Protein AF-A0A3R7D7W7-F1 (afdb_monomer_lite)

InterPro domains:
  IPR008011 Complex 1 LYR protein domain [PF05347] (2-60)
  IPR045295 SDHAF1, LYR domain [cd20268] (2-61)

Foldseek 3Di:
DLLVVLLVLQQVLQVVLVVVVDPCSNVVSVVVSVVCVVPPDPPPVVVVVVVSVVSVVLSVVSVVDSPDGDDDPDPPPPD

Sequence (79 aa):
MQVLGLYKKCLVAAKEKEKNGATDNIEFVRQKFREDAASVGRMDFQKIEYLLRKGERQVKQYRQVKSATFATPRRASLT

Structure (mmCIF, N/CA/C/O backbone):
data_AF-A0A3R7D7W7-F1
#
_entry.id   AF-A0A3R7D7W7-F1
#
loop_
_atom_site.group_PDB
_atom_site.id
_atom_site.type_symbol
_atom_site.label_atom_id
_atom_site.label_alt_id
_atom_site.label_comp_id
_atom_site.label_asym_id
_atom_site.label_entity_id
_atom_site.label_seq_id
_atom_site.pdbx_PDB_ins_code
_atom_site.Cartn_x
_atom_site.Cartn_y
_atom_site.Cartn_z
_atom_site.occupancy
_atom_site.B_iso_or_equiv
_atom_site.auth_seq_id
_atom_site.auth_comp_id
_atom_site.auth_asym_id
_atom_site.auth_atom_id
_atom_site.pdbx_PDB_model_num
ATOM 1 N N . MET A 1 1 ? 13.926 4.994 -0.286 1.00 68.19 1 MET A N 1
ATOM 2 C CA . MET A 1 1 ? 13.195 3.782 -0.733 1.00 68.19 1 MET A CA 1
ATOM 3 C C . MET A 1 1 ? 11.679 4.035 -0.773 1.00 68.19 1 MET A C 1
ATOM 5 O O . MET A 1 1 ? 10.992 3.748 0.200 1.00 68.19 1 MET A O 1
ATOM 9 N N . GLN A 1 2 ? 11.148 4.597 -1.871 1.00 93.19 2 GLN A N 1
ATOM 10 C CA . GLN A 1 2 ? 9.737 5.033 -1.998 1.00 93.19 2 GLN A CA 1
ATOM 11 C C . GLN A 1 2 ? 8.712 3.903 -1.787 1.00 93.19 2 GLN A C 1
ATOM 13 O O . GLN A 1 2 ? 7.728 4.100 -1.078 1.00 93.19 2 GLN A O 1
ATOM 18 N N . VAL A 1 3 ? 8.978 2.707 -2.326 1.00 95.88 3 VAL A N 1
ATOM 19 C CA . VAL A 1 3 ? 8.106 1.524 -2.180 1.00 95.88 3 VAL A CA 1
ATOM 20 C C . VAL A 1 3 ? 7.933 1.128 -0.712 1.00 95.88 3 VAL A C 1
ATOM 22 O O . VAL A 1 3 ? 6.809 0.948 -0.253 1.00 95.88 3 VAL A O 1
ATOM 25 N N . LEU A 1 4 ? 9.028 1.070 0.056 1.00 96.38 4 LEU A N 1
ATOM 26 C CA . LEU A 1 4 ? 8.976 0.768 1.492 1.00 96.38 4 LEU A CA 1
ATOM 27 C C . LEU A 1 4 ? 8.248 1.862 2.285 1.00 96.38 4 LEU A C 1
ATOM 29 O O . LEU A 1 4 ? 7.535 1.567 3.243 1.00 96.38 4 LEU A O 1
ATOM 33 N N . GLY A 1 5 ? 8.399 3.122 1.867 1.00 97.75 5 GLY A N 1
ATOM 34 C CA . GLY A 1 5 ? 7.654 4.243 2.438 1.00 97.75 5 GLY A CA 1
ATOM 35 C C . GLY A 1 5 ? 6.144 4.072 2.265 1.00 97.75 5 GLY A C 1
ATOM 36 O O . GLY A 1 5 ? 5.399 4.177 3.240 1.00 97.75 5 GLY A O 1
ATOM 37 N N . LEU A 1 6 ? 5.697 3.746 1.050 1.00 97.25 6 LEU A N 1
ATOM 38 C CA . LEU A 1 6 ? 4.289 3.475 0.767 1.00 97.25 6 LEU A CA 1
ATOM 39 C C . LEU A 1 6 ? 3.785 2.236 1.521 1.00 97.25 6 LEU A C 1
ATOM 41 O O . LEU A 1 6 ? 2.725 2.293 2.140 1.00 97.25 6 LEU A O 1
ATOM 45 N N . TYR A 1 7 ? 4.563 1.152 1.549 1.00 97.50 7 TYR A N 1
ATOM 46 C CA . TYR A 1 7 ? 4.228 -0.060 2.298 1.00 97.50 7 TYR A CA 1
ATOM 47 C C . TYR A 1 7 ? 3.955 0.238 3.778 1.00 97.50 7 TYR A C 1
ATOM 49 O O . TYR A 1 7 ? 2.907 -0.132 4.312 1.00 97.50 7 TYR A O 1
ATOM 57 N N . LYS A 1 8 ? 4.844 0.999 4.432 1.00 97.50 8 LYS A N 1
ATOM 58 C CA . LYS A 1 8 ? 4.660 1.419 5.827 1.00 97.50 8 LYS A CA 1
ATOM 59 C C . LYS A 1 8 ? 3.388 2.252 6.010 1.00 97.50 8 LYS A C 1
ATOM 61 O O . LYS A 1 8 ? 2.657 2.026 6.971 1.00 97.50 8 LYS A O 1
ATOM 66 N N . LYS A 1 9 ? 3.095 3.191 5.099 1.00 96.31 9 LYS A N 1
ATOM 67 C CA . LYS A 1 9 ? 1.860 3.997 5.151 1.00 96.31 9 LYS A CA 1
ATOM 68 C C . LYS A 1 9 ? 0.605 3.124 5.065 1.00 96.31 9 LYS A C 1
ATOM 70 O O . LYS A 1 9 ? -0.315 3.331 5.855 1.00 96.31 9 LYS A O 1
ATOM 75 N N . CYS A 1 10 ? 0.585 2.148 4.155 1.00 95.88 10 CYS A N 1
ATOM 76 C CA . CYS A 1 10 ? -0.521 1.201 4.014 1.00 95.88 10 CYS A CA 1
ATOM 77 C C . CYS A 1 10 ? -0.717 0.368 5.287 1.00 95.88 10 CYS A C 1
ATOM 79 O O . CYS A 1 10 ? -1.842 0.261 5.765 1.00 95.88 10 CYS A O 1
ATOM 81 N N . LEU A 1 11 ? 0.363 -0.158 5.879 1.00 95.88 11 LEU A N 1
ATOM 82 C CA . LEU A 1 11 ? 0.294 -0.935 7.122 1.00 95.88 11 LEU A CA 1
ATOM 83 C C . LEU A 1 11 ? -0.234 -0.121 8.307 1.00 95.88 11 LEU A C 1
ATOM 85 O O . LEU A 1 11 ? -1.035 -0.625 9.090 1.00 95.88 11 LEU A O 1
ATOM 89 N N . VAL A 1 12 ? 0.197 1.136 8.446 1.00 95.50 12 VAL A N 1
ATOM 90 C CA . VAL A 1 12 ? -0.313 2.028 9.499 1.00 95.50 12 VAL A CA 1
ATOM 91 C C . VAL A 1 12 ? -1.814 2.239 9.331 1.00 95.50 12 VAL A C 1
ATOM 93 O O . VAL A 1 12 ? -2.562 2.062 10.288 1.00 95.50 12 VAL A O 1
ATOM 96 N N . ALA A 1 13 ? -2.258 2.548 8.112 1.00 93.31 13 ALA A N 1
ATOM 97 C CA . ALA A 1 13 ? -3.672 2.770 7.842 1.00 93.31 13 ALA A CA 1
ATOM 98 C C . ALA A 1 13 ? -4.505 1.492 8.071 1.00 93.31 13 ALA A C 1
ATOM 100 O O . ALA A 1 13 ? -5.565 1.550 8.689 1.00 93.31 13 ALA A O 1
ATOM 101 N N . ALA A 1 14 ? -4.008 0.328 7.638 1.00 92.62 14 ALA A N 1
ATOM 102 C CA . ALA A 1 14 ? -4.635 -0.969 7.896 1.00 92.62 14 ALA A CA 1
ATOM 103 C C . ALA A 1 14 ? -4.799 -1.235 9.401 1.00 92.62 14 ALA A C 1
ATOM 105 O O . ALA A 1 14 ? -5.892 -1.561 9.857 1.00 92.62 14 ALA A O 1
ATOM 106 N N . LYS A 1 15 ? -3.740 -1.007 10.189 1.00 93.00 15 LYS A N 1
ATOM 107 C CA . LYS A 1 15 ? -3.765 -1.178 11.648 1.00 93.00 15 LYS A CA 1
ATOM 108 C C . LYS A 1 15 ? -4.772 -0.249 12.330 1.00 93.00 15 LYS A C 1
ATOM 110 O O . LYS A 1 15 ? -5.425 -0.655 13.286 1.00 93.00 15 LYS A O 1
ATOM 115 N N . GLU A 1 16 ? -4.904 0.993 11.869 1.00 91.31 16 GLU A N 1
ATOM 116 C CA . GLU A 1 16 ? -5.912 1.933 12.385 1.00 91.31 16 GLU A CA 1
ATOM 117 C C . GLU A 1 16 ? -7.339 1.422 12.170 1.00 91.31 16 GLU A C 1
ATOM 119 O O . GLU A 1 16 ? -8.206 1.632 13.012 1.00 91.31 16 GLU A O 1
ATOM 124 N N . LYS A 1 17 ? -7.592 0.720 11.067 1.00 85.81 17 LYS A N 1
ATOM 125 C CA . LYS A 1 17 ? -8.922 0.189 10.749 1.00 85.81 17 LYS A CA 1
ATOM 126 C C . LYS A 1 17 ? -9.225 -1.105 11.460 1.00 85.81 17 LYS A C 1
ATOM 128 O O . LYS A 1 17 ? -10.359 -1.291 11.887 1.00 85.81 17 LYS A O 1
ATOM 133 N N . GLU A 1 18 ? -8.218 -1.946 11.656 1.00 89.06 18 GLU A N 1
ATOM 134 C CA . GLU A 1 18 ? -8.379 -3.136 12.486 1.00 89.06 18 GLU A CA 1
ATOM 135 C C . GLU A 1 18 ? -8.688 -2.778 13.940 1.00 89.06 18 GLU A C 1
ATOM 137 O O . GLU A 1 18 ? -9.567 -3.376 14.552 1.00 89.06 18 GLU A O 1
ATOM 142 N N . LYS A 1 19 ? -8.088 -1.700 14.463 1.00 89.06 19 LYS A N 1
ATOM 143 C CA . LYS A 1 19 ? -8.492 -1.127 15.759 1.00 89.06 19 LYS A CA 1
ATOM 144 C C . LYS A 1 19 ? -9.958 -0.678 15.803 1.00 89.06 19 LYS A C 1
ATOM 146 O O . LYS A 1 19 ? -10.539 -0.651 16.879 1.00 89.06 19 LYS A O 1
ATOM 151 N N . ASN A 1 20 ? -10.545 -0.338 14.656 1.00 85.88 20 ASN A N 1
ATOM 152 C CA . ASN A 1 20 ? -11.942 0.080 14.521 1.00 85.88 20 ASN A CA 1
ATOM 153 C C . ASN A 1 20 ? -12.878 -1.082 14.124 1.00 85.88 20 ASN A C 1
ATOM 155 O O . ASN A 1 20 ? -13.990 -0.832 13.664 1.00 85.88 20 ASN A O 1
ATOM 159 N N . GLY A 1 21 ? -12.436 -2.337 14.276 1.00 82.75 21 GLY A N 1
ATOM 160 C CA . GLY A 1 21 ? -13.265 -3.533 14.087 1.00 82.75 21 GLY A CA 1
ATOM 161 C C . GLY A 1 21 ? -13.209 -4.169 12.696 1.00 82.75 21 GLY A C 1
ATOM 162 O O . GLY A 1 21 ? -13.895 -5.161 12.466 1.00 82.75 21 GLY A O 1
ATOM 163 N N . ALA A 1 22 ? -12.408 -3.643 11.764 1.00 83.62 22 ALA A N 1
ATOM 164 C CA . ALA A 1 22 ? -12.141 -4.342 10.506 1.00 83.62 22 ALA A CA 1
ATOM 165 C C . ALA A 1 22 ? -11.150 -5.507 10.726 1.00 83.62 22 ALA A C 1
ATOM 167 O O . ALA A 1 22 ? -10.391 -5.504 11.689 1.00 83.62 22 ALA A O 1
ATOM 168 N N . THR A 1 23 ? -11.103 -6.491 9.831 1.00 87.31 23 THR A N 1
ATOM 169 C CA . THR A 1 23 ? -10.143 -7.610 9.913 1.00 87.31 23 THR A CA 1
ATOM 170 C C . THR A 1 23 ? -9.360 -7.758 8.613 1.00 87.31 23 THR A C 1
ATOM 172 O O . THR A 1 23 ? -9.732 -7.183 7.589 1.00 87.31 23 THR A O 1
ATOM 175 N N . ASP A 1 24 ? -8.249 -8.495 8.669 1.00 88.62 24 ASP A N 1
ATOM 176 C CA . ASP A 1 24 ? -7.455 -8.947 7.514 1.00 88.62 24 ASP A CA 1
ATOM 177 C C . ASP A 1 24 ? -6.830 -7.844 6.635 1.00 88.62 24 ASP A C 1
ATOM 179 O O . ASP A 1 24 ? -6.238 -8.133 5.592 1.00 88.62 24 ASP A O 1
ATOM 183 N N . ASN A 1 25 ? -6.891 -6.575 7.047 1.00 90.38 25 ASN A N 1
ATOM 184 C CA . ASN A 1 25 ? -6.368 -5.454 6.265 1.00 90.38 25 ASN A CA 1
ATOM 185 C C . ASN A 1 25 ? -4.837 -5.469 6.239 1.00 90.38 25 ASN A C 1
ATOM 187 O O . ASN A 1 25 ? -4.231 -5.169 5.208 1.00 90.38 25 ASN A O 1
ATOM 191 N N . ILE A 1 26 ? -4.198 -5.814 7.361 1.00 93.19 26 ILE A N 1
ATOM 192 C CA . ILE A 1 26 ? -2.739 -5.925 7.429 1.00 93.19 26 ILE A CA 1
ATOM 193 C C . ILE A 1 26 ? -2.267 -7.045 6.504 1.00 93.19 26 ILE A C 1
ATOM 195 O O . ILE A 1 26 ? -1.373 -6.817 5.687 1.00 93.19 26 ILE A O 1
ATOM 199 N N . GLU A 1 27 ? -2.871 -8.232 6.595 1.00 93.69 27 GLU A N 1
ATOM 200 C CA . GLU A 1 27 ? -2.452 -9.374 5.777 1.00 93.69 27 GLU A CA 1
ATOM 201 C C . GLU A 1 27 ? -2.705 -9.122 4.291 1.00 93.69 27 GLU A C 1
ATOM 203 O O . GLU A 1 27 ? -1.841 -9.420 3.467 1.00 93.69 27 GLU A O 1
ATOM 208 N N . PHE A 1 28 ? -3.813 -8.460 3.947 1.00 91.88 28 PHE A N 1
ATOM 209 C CA . PHE A 1 28 ? -4.067 -8.010 2.583 1.00 91.88 28 PHE A CA 1
ATOM 210 C C . PHE A 1 28 ? -2.937 -7.122 2.044 1.00 91.88 28 PHE A C 1
ATOM 212 O O . PHE A 1 28 ? -2.414 -7.375 0.958 1.00 91.88 28 PHE A O 1
ATOM 219 N N . VAL A 1 29 ? -2.525 -6.091 2.795 1.00 94.62 29 VAL A N 1
ATOM 220 C CA . VAL A 1 29 ? -1.444 -5.189 2.365 1.00 94.62 29 VAL A CA 1
ATOM 221 C C . VAL A 1 29 ? -0.148 -5.973 2.157 1.00 94.62 29 VAL A C 1
ATOM 223 O O . VAL A 1 29 ? 0.536 -5.773 1.154 1.00 94.62 29 VAL A O 1
ATOM 226 N N . ARG A 1 30 ? 0.184 -6.892 3.070 1.00 96.25 30 ARG A N 1
ATOM 227 C CA . ARG A 1 30 ? 1.381 -7.739 2.948 1.00 96.25 30 ARG A CA 1
ATOM 228 C C . ARG A 1 30 ? 1.327 -8.595 1.691 1.00 96.25 30 ARG A C 1
ATOM 230 O O . ARG A 1 30 ? 2.286 -8.600 0.921 1.00 96.25 30 ARG A O 1
ATOM 237 N N . GLN A 1 31 ? 0.212 -9.282 1.475 1.00 96.25 31 GLN A N 1
ATOM 238 C CA . GLN A 1 31 ? 0.024 -10.169 0.338 1.00 96.25 31 GLN A CA 1
ATOM 239 C C . GLN A 1 31 ? 0.105 -9.406 -0.983 1.00 96.25 31 GLN A C 1
ATOM 241 O O . GLN A 1 31 ? 0.874 -9.788 -1.862 1.00 96.25 31 GLN A O 1
ATOM 246 N N . LYS A 1 32 ? -0.576 -8.263 -1.079 1.00 94.88 32 LYS A N 1
ATOM 247 C CA . LYS A 1 32 ? -0.580 -7.445 -2.291 1.00 94.88 32 LYS A CA 1
ATOM 248 C C . LYS A 1 32 ? 0.816 -6.953 -2.679 1.00 94.88 32 LYS A C 1
ATOM 250 O O . LYS A 1 32 ? 1.167 -6.982 -3.856 1.00 94.88 32 LYS A O 1
ATOM 255 N N . PHE A 1 33 ? 1.619 -6.514 -1.705 1.00 96.44 33 PHE A N 1
ATOM 256 C CA . PHE A 1 33 ? 2.996 -6.078 -1.962 1.00 96.44 33 PHE A CA 1
ATOM 257 C C . PHE A 1 33 ? 3.915 -7.242 -2.348 1.00 96.44 33 PHE A C 1
ATOM 259 O O . PHE A 1 33 ? 4.796 -7.050 -3.182 1.00 96.44 33 PHE A O 1
ATOM 266 N N . ARG A 1 34 ? 3.711 -8.442 -1.782 1.00 97.12 34 ARG A N 1
ATOM 267 C CA . ARG A 1 34 ? 4.440 -9.652 -2.201 1.00 97.12 34 ARG A CA 1
ATOM 268 C C . ARG A 1 34 ? 4.107 -10.032 -3.645 1.00 97.12 34 ARG A C 1
ATOM 270 O O . ARG A 1 34 ? 5.019 -10.303 -4.417 1.00 97.12 34 ARG A O 1
ATOM 277 N N . GLU A 1 35 ? 2.830 -9.994 -4.016 1.00 96.38 35 GLU A N 1
ATOM 278 C CA . GLU A 1 35 ? 2.368 -10.267 -5.383 1.00 96.38 35 GLU A CA 1
ATOM 279 C C . GLU A 1 35 ? 2.924 -9.259 -6.395 1.00 96.38 35 GLU A C 1
ATOM 281 O O . GLU A 1 35 ? 3.428 -9.654 -7.446 1.00 96.38 35 GLU A O 1
ATOM 286 N N . ASP A 1 36 ? 2.895 -7.960 -6.077 1.00 95.62 36 ASP A N 1
ATOM 287 C CA . ASP A 1 36 ? 3.487 -6.933 -6.944 1.00 95.62 36 ASP A CA 1
ATOM 288 C C . ASP A 1 36 ? 5.006 -7.112 -7.066 1.00 95.62 36 ASP A C 1
ATOM 290 O O . ASP A 1 36 ? 5.544 -7.014 -8.163 1.00 95.62 36 ASP A O 1
ATOM 294 N N . ALA A 1 37 ? 5.707 -7.423 -5.971 1.00 95.38 37 ALA A N 1
ATOM 295 C CA . ALA A 1 37 ? 7.152 -7.653 -6.002 1.00 95.38 37 ALA A CA 1
ATOM 296 C C . ALA A 1 37 ? 7.546 -8.897 -6.818 1.00 95.38 37 ALA A C 1
ATOM 298 O O . ALA A 1 37 ? 8.629 -8.921 -7.396 1.00 95.38 37 ALA A O 1
ATOM 299 N N . ALA A 1 38 ? 6.682 -9.916 -6.867 1.00 96.75 38 ALA A N 1
ATOM 300 C CA . ALA A 1 38 ? 6.902 -11.123 -7.659 1.00 96.75 38 ALA A CA 1
ATOM 301 C C . ALA A 1 38 ? 6.560 -10.939 -9.148 1.00 96.75 38 ALA A C 1
ATOM 303 O O . ALA A 1 38 ? 7.131 -11.623 -9.992 1.00 96.75 38 ALA A O 1
ATOM 304 N N . SER A 1 39 ? 5.629 -10.037 -9.474 1.00 95.69 39 SER A N 1
ATOM 305 C CA . SER A 1 39 ? 5.096 -9.872 -10.837 1.00 95.69 39 SER A CA 1
ATOM 306 C C . SER A 1 39 ? 5.636 -8.655 -11.592 1.00 95.69 39 SER A C 1
ATOM 308 O O . SER A 1 39 ? 5.577 -8.629 -12.820 1.00 95.69 39 SER A O 1
ATOM 310 N N . VAL A 1 40 ? 6.166 -7.644 -10.897 1.00 96.00 40 VAL A N 1
ATOM 311 C CA . VAL A 1 40 ? 6.696 -6.423 -11.516 1.00 96.00 40 VAL A CA 1
ATOM 312 C C . VAL A 1 40 ? 8.210 -6.521 -11.646 1.00 96.00 40 VAL A C 1
ATOM 314 O O . VAL A 1 40 ? 8.936 -6.615 -10.656 1.00 96.00 40 VAL A O 1
ATOM 317 N N . GLY A 1 41 ? 8.699 -6.453 -12.884 1.00 96.31 41 GLY A N 1
ATOM 318 C CA . GLY A 1 41 ? 10.131 -6.441 -13.156 1.00 96.31 41 GLY A CA 1
ATOM 319 C C . GLY A 1 41 ? 10.820 -5.244 -12.497 1.00 96.31 41 GLY A C 1
ATOM 320 O O . GLY A 1 41 ? 10.325 -4.120 -12.544 1.00 96.31 41 GLY A O 1
ATOM 321 N N . ARG A 1 42 ? 12.012 -5.457 -11.925 1.00 93.81 42 ARG A N 1
ATOM 322 C CA . ARG A 1 42 ? 12.782 -4.406 -11.227 1.00 93.81 42 ARG A CA 1
ATOM 323 C C . ARG A 1 42 ? 13.081 -3.173 -12.098 1.00 93.81 42 ARG A C 1
ATOM 325 O O . ARG A 1 42 ? 13.253 -2.086 -11.556 1.00 93.81 42 ARG A O 1
ATOM 332 N N . MET A 1 43 ? 13.152 -3.356 -13.418 1.00 96.56 43 M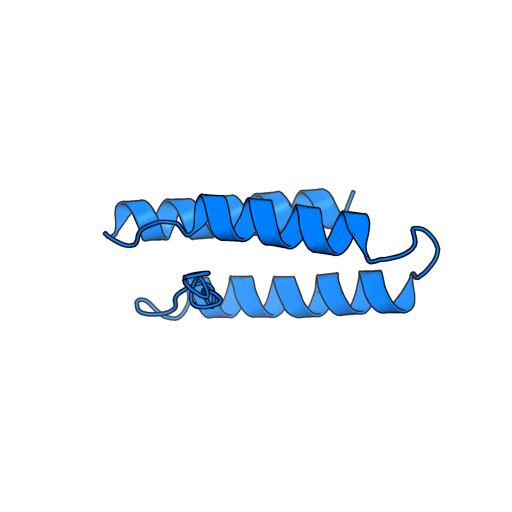ET A N 1
ATOM 333 C CA . MET A 1 43 ? 13.427 -2.301 -14.403 1.00 96.56 43 MET A CA 1
ATOM 334 C C . MET A 1 43 ? 12.159 -1.697 -15.023 1.00 96.56 43 MET A C 1
ATOM 336 O O . MET A 1 43 ? 12.256 -0.771 -15.823 1.00 96.56 43 MET A O 1
ATOM 340 N N . ASP A 1 44 ? 10.968 -2.185 -14.664 1.00 97.25 44 ASP A N 1
ATOM 341 C CA . ASP A 1 44 ? 9.699 -1.628 -15.138 1.00 97.25 44 ASP A CA 1
ATOM 342 C C . ASP A 1 44 ? 9.330 -0.378 -14.322 1.00 97.25 44 ASP A C 1
ATOM 344 O O . ASP A 1 44 ? 8.400 -0.346 -13.510 1.00 97.25 44 ASP A O 1
ATOM 348 N N . PHE A 1 45 ? 10.129 0.676 -14.499 1.00 95.81 45 PHE A N 1
ATOM 349 C CA . PHE A 1 45 ? 9.991 1.922 -13.750 1.00 95.81 45 PHE A CA 1
ATOM 350 C C . PHE A 1 45 ? 8.619 2.570 -13.951 1.00 95.81 45 PHE A C 1
ATOM 352 O O . PHE A 1 45 ? 8.073 3.137 -13.007 1.00 95.81 45 PHE A O 1
ATOM 359 N N . GLN A 1 46 ? 8.034 2.446 -15.147 1.00 97.31 46 GLN A N 1
ATOM 360 C CA . GLN A 1 46 ? 6.712 2.992 -15.450 1.00 97.31 46 GLN A CA 1
ATOM 361 C C . GLN A 1 46 ? 5.626 2.300 -14.626 1.00 97.31 46 GLN A C 1
ATOM 363 O O . GLN A 1 46 ? 4.792 2.969 -14.004 1.00 97.31 46 GLN A O 1
AT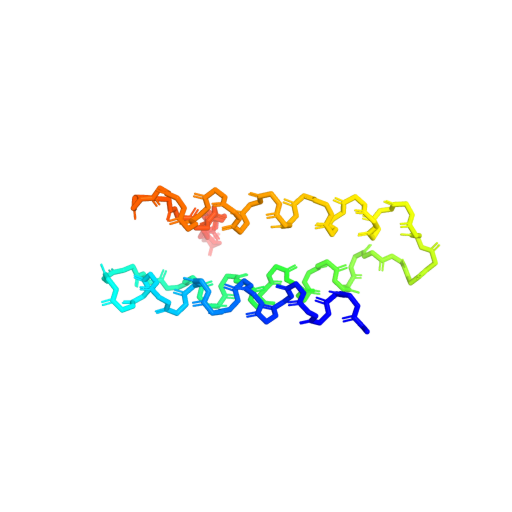OM 368 N N . LYS A 1 47 ? 5.652 0.963 -14.554 1.00 97.12 47 LYS A N 1
ATOM 369 C CA . LYS A 1 47 ? 4.707 0.209 -13.728 1.00 97.12 47 LYS A CA 1
ATOM 370 C C . LYS A 1 47 ? 4.899 0.491 -12.246 1.00 97.12 47 LYS A C 1
ATOM 372 O O . LYS A 1 47 ? 3.906 0.700 -11.544 1.00 97.12 47 LYS A O 1
ATOM 377 N N . ILE A 1 48 ? 6.146 0.530 -11.774 1.00 97.06 48 ILE A N 1
ATOM 378 C CA . ILE A 1 48 ? 6.472 0.844 -10.377 1.00 97.06 48 ILE A CA 1
ATOM 379 C C . ILE A 1 48 ? 5.934 2.231 -10.013 1.00 97.06 48 ILE A C 1
ATOM 381 O O . ILE A 1 48 ? 5.253 2.388 -8.999 1.00 97.06 48 ILE A O 1
ATOM 385 N N . GLU A 1 49 ? 6.172 3.233 -10.856 1.00 97.81 49 GLU A N 1
ATOM 386 C CA . GLU A 1 49 ? 5.704 4.595 -10.620 1.00 97.81 49 GLU A CA 1
ATOM 387 C C . GLU A 1 49 ? 4.172 4.688 -10.640 1.00 97.81 49 GLU A C 1
ATOM 389 O O . GLU A 1 49 ? 3.564 5.333 -9.780 1.00 97.81 49 GLU A O 1
ATOM 394 N N . TYR A 1 50 ? 3.520 3.995 -11.576 1.00 97.31 50 TYR A N 1
ATOM 395 C CA . TYR A 1 50 ? 2.065 3.885 -11.604 1.00 97.31 50 TYR A CA 1
ATOM 396 C C . TYR A 1 50 ? 1.510 3.279 -10.307 1.00 97.31 50 TYR A C 1
ATOM 398 O O . TYR A 1 50 ? 0.568 3.831 -9.728 1.00 97.31 50 TYR A O 1
ATOM 406 N N . LEU A 1 51 ? 2.094 2.178 -9.824 1.00 96.69 51 LEU A N 1
ATOM 407 C CA . LEU A 1 51 ? 1.675 1.519 -8.585 1.00 96.69 51 LEU A CA 1
ATOM 408 C C . LEU A 1 51 ? 1.904 2.407 -7.360 1.00 96.69 51 LEU A C 1
AT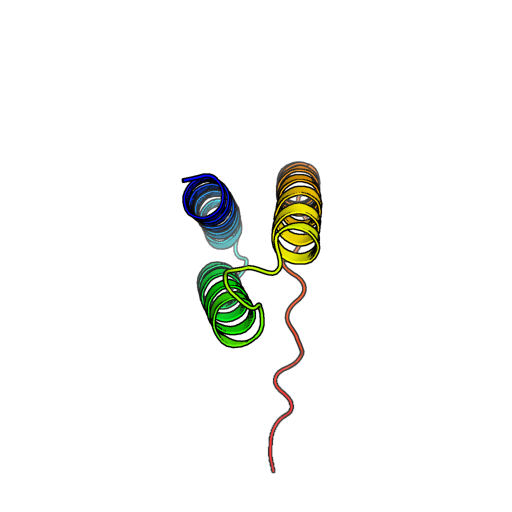OM 410 O O . LEU A 1 51 ? 1.015 2.496 -6.513 1.00 96.69 51 LEU A O 1
ATOM 414 N N . LEU A 1 52 ? 3.027 3.131 -7.300 1.00 97.38 52 LEU A N 1
ATOM 415 C CA . LEU A 1 52 ? 3.291 4.115 -6.248 1.00 97.38 52 LEU A CA 1
ATOM 416 C C . LEU A 1 52 ? 2.210 5.203 -6.225 1.00 97.38 52 LEU A C 1
ATOM 418 O O . LEU A 1 52 ? 1.582 5.436 -5.191 1.00 97.38 52 LEU A O 1
ATOM 422 N N . ARG A 1 53 ? 1.924 5.826 -7.376 1.00 97.19 53 ARG A N 1
ATOM 423 C CA . ARG A 1 53 ? 0.885 6.865 -7.489 1.00 97.19 53 ARG A CA 1
ATOM 424 C C . ARG A 1 53 ? -0.502 6.323 -7.138 1.00 97.19 53 ARG A C 1
ATOM 426 O O . ARG A 1 53 ? -1.273 6.998 -6.456 1.00 97.19 53 ARG A O 1
ATOM 433 N N . LYS A 1 54 ? -0.837 5.115 -7.605 1.00 95.31 54 LYS A N 1
ATOM 434 C CA . LYS A 1 54 ? -2.111 4.449 -7.304 1.00 95.31 54 LYS A CA 1
ATOM 435 C C . LYS A 1 54 ? -2.250 4.181 -5.805 1.00 95.31 54 LYS A C 1
ATOM 437 O O . LYS A 1 54 ? -3.284 4.527 -5.237 1.00 95.31 54 LYS A O 1
ATOM 442 N N . GLY A 1 55 ? -1.225 3.621 -5.170 1.00 94.62 55 GLY A N 1
ATOM 443 C CA . GLY A 1 55 ? -1.250 3.300 -3.747 1.00 94.62 55 GLY A CA 1
ATOM 444 C C . GLY A 1 55 ? -1.329 4.539 -2.855 1.00 94.62 55 GLY A C 1
ATOM 445 O O . GLY A 1 55 ? -2.121 4.548 -1.918 1.00 94.62 55 GLY A O 1
ATOM 446 N N . GLU A 1 56 ? -0.611 5.623 -3.170 1.00 95.44 56 GLU A N 1
ATOM 447 C CA . GLU A 1 56 ? -0.731 6.886 -2.415 1.00 95.44 56 GLU A CA 1
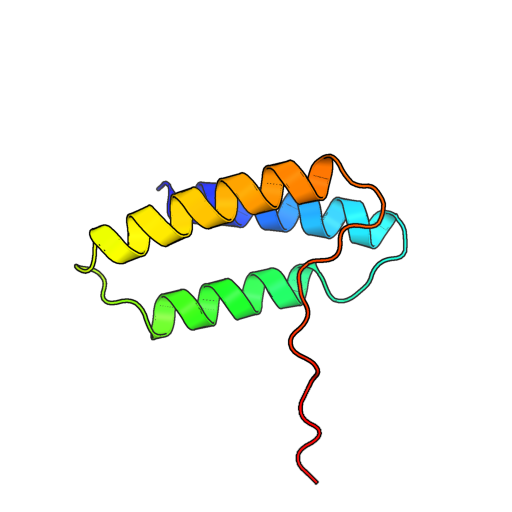ATOM 448 C C . GLU A 1 56 ? -2.164 7.448 -2.471 1.00 95.44 56 GLU A C 1
ATOM 450 O O . GLU A 1 56 ? -2.707 7.883 -1.450 1.00 95.44 56 GLU A O 1
ATOM 455 N N . ARG A 1 57 ? -2.830 7.376 -3.636 1.00 94.06 57 ARG A N 1
ATOM 456 C CA . ARG A 1 57 ? -4.250 7.756 -3.754 1.00 94.06 57 ARG A CA 1
ATOM 457 C C . ARG A 1 57 ? -5.153 6.861 -2.906 1.00 94.06 57 ARG A C 1
ATOM 459 O O . ARG A 1 57 ? -6.031 7.378 -2.218 1.00 94.06 57 ARG A O 1
ATOM 466 N N . GLN A 1 58 ? -4.925 5.549 -2.928 1.00 91.00 58 GLN A N 1
ATOM 467 C CA . GLN A 1 58 ? -5.701 4.592 -2.137 1.00 91.00 58 GLN A CA 1
ATOM 468 C C . GLN A 1 58 ? -5.543 4.838 -0.634 1.00 91.00 58 GLN A C 1
ATOM 470 O O . GLN A 1 58 ? -6.547 4.903 0.067 1.00 91.00 58 GLN A O 1
ATOM 475 N N . VAL A 1 59 ? -4.322 5.066 -0.136 1.00 92.06 59 VAL A N 1
ATOM 476 C CA . VAL A 1 59 ? -4.080 5.397 1.281 1.00 92.06 59 VAL A CA 1
ATOM 477 C C . VAL A 1 59 ? -4.809 6.678 1.680 1.00 92.06 59 VAL A C 1
ATOM 479 O O . VAL A 1 59 ? -5.432 6.726 2.743 1.00 92.06 59 VAL A O 1
ATOM 482 N N . LYS A 1 60 ? -4.771 7.713 0.830 1.00 91.31 60 LYS A N 1
ATOM 483 C CA . LYS A 1 60 ? -5.481 8.972 1.086 1.00 91.31 60 LYS A CA 1
ATOM 484 C C . LYS A 1 60 ? -6.991 8.747 1.212 1.00 91.31 60 LYS A C 1
ATOM 486 O O . LYS A 1 60 ? -7.586 9.202 2.184 1.00 91.31 60 LYS A O 1
ATOM 491 N N . GLN A 1 61 ? -7.590 8.013 0.277 1.00 87.75 61 GLN A N 1
ATOM 492 C CA . GLN A 1 61 ? -9.023 7.691 0.304 1.00 87.75 61 GLN A CA 1
ATOM 493 C C . GLN A 1 61 ? -9.399 6.843 1.523 1.00 87.75 61 GLN A C 1
ATOM 495 O O . GLN A 1 61 ? -10.377 7.128 2.212 1.00 87.75 61 GLN A O 1
ATOM 500 N N . TYR A 1 62 ? -8.582 5.839 1.831 1.00 84.19 62 TYR A N 1
ATOM 501 C CA . TYR A 1 62 ? -8.811 4.908 2.927 1.00 84.19 62 TYR A CA 1
ATOM 502 C C . TYR A 1 62 ? -8.828 5.592 4.303 1.00 84.19 62 TYR A C 1
ATOM 504 O O . TYR A 1 62 ? -9.625 5.236 5.173 1.00 84.19 62 TYR A O 1
ATOM 512 N N . ARG A 1 63 ? -7.994 6.625 4.481 1.00 84.06 63 ARG A N 1
ATOM 513 C CA . ARG A 1 63 ? -7.987 7.472 5.684 1.00 84.06 63 ARG A CA 1
ATOM 514 C C . ARG A 1 63 ? -9.181 8.422 5.765 1.00 84.06 63 ARG A C 1
ATOM 516 O O . ARG A 1 63 ? -9.643 8.708 6.862 1.00 84.06 63 ARG A O 1
ATOM 523 N N . GLN A 1 64 ? -9.675 8.917 4.631 1.00 84.50 64 GLN A N 1
ATOM 524 C CA . GLN A 1 64 ? -10.785 9.877 4.594 1.00 84.50 64 GLN A 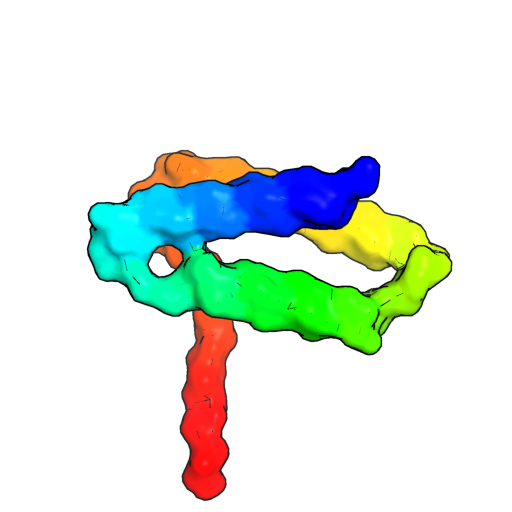CA 1
ATOM 525 C C . GLN A 1 64 ? -12.145 9.219 4.845 1.00 84.50 64 GLN A C 1
ATOM 527 O O . GLN A 1 64 ? -13.005 9.799 5.503 1.00 84.50 64 GLN A O 1
ATOM 532 N N . VAL A 1 65 ? -12.350 8.004 4.339 1.00 80.06 65 VAL A N 1
ATOM 533 C CA . VAL A 1 65 ? -13.648 7.327 4.400 1.00 80.06 65 VAL A CA 1
ATOM 534 C C . VAL A 1 65 ? -13.638 6.309 5.534 1.00 80.06 65 VAL A C 1
ATOM 536 O O . VAL A 1 65 ? -12.918 5.315 5.463 1.00 80.06 65 VAL A O 1
ATOM 539 N N . LYS A 1 66 ? -14.454 6.513 6.579 1.00 69.06 66 LYS A N 1
ATOM 540 C CA . LYS A 1 66 ? -14.527 5.606 7.747 1.00 69.06 66 LYS A CA 1
ATOM 541 C C . LYS A 1 66 ? -14.833 4.155 7.356 1.00 69.06 66 LYS A C 1
ATOM 543 O O . LYS A 1 66 ? -14.179 3.257 7.874 1.00 69.06 66 LYS A O 1
ATOM 548 N N . SER A 1 67 ? -15.721 3.945 6.389 1.00 69.25 67 SER A N 1
ATOM 549 C CA . SER A 1 67 ? -16.123 2.625 5.886 1.00 69.25 67 SER A CA 1
ATOM 550 C C . SER A 1 67 ? -15.237 2.057 4.773 1.00 69.25 67 SER A C 1
ATOM 552 O O . SER A 1 67 ? -15.504 0.954 4.310 1.00 69.25 67 SER A O 1
ATOM 554 N N . ALA A 1 68 ? -14.200 2.769 4.313 1.00 71.31 68 ALA A N 1
ATOM 555 C CA . ALA A 1 68 ? -13.332 2.220 3.277 1.00 71.31 68 ALA A CA 1
ATOM 556 C C . ALA A 1 68 ? -12.578 0.993 3.800 1.00 71.31 68 ALA A C 1
ATOM 558 O O . ALA A 1 68 ? -11.952 1.043 4.863 1.00 71.31 68 ALA A O 1
ATOM 559 N N . THR A 1 69 ? -12.621 -0.075 3.009 1.00 67.94 69 THR A N 1
ATOM 560 C CA . THR A 1 69 ? -11.885 -1.327 3.208 1.00 67.94 69 THR A CA 1
ATOM 561 C C . THR A 1 69 ? -10.814 -1.437 2.124 1.00 67.94 69 THR A C 1
ATOM 563 O O . THR A 1 69 ? -10.991 -0.923 1.015 1.00 67.94 69 THR A O 1
ATOM 566 N N . PHE A 1 70 ? -9.685 -2.082 2.422 1.00 70.81 70 PHE A N 1
ATOM 567 C CA . PHE A 1 70 ? -8.806 -2.505 1.345 1.00 70.81 70 PHE A CA 1
ATOM 568 C C . PHE A 1 70 ? -9.574 -3.558 0.547 1.00 70.81 70 PHE A C 1
ATOM 570 O O . PHE A 1 70 ? -10.155 -4.459 1.141 1.00 70.81 70 PHE A O 1
ATOM 577 N N . ALA A 1 71 ? -9.676 -3.398 -0.773 1.00 64.19 71 ALA A N 1
ATOM 578 C CA . ALA A 1 71 ? -10.486 -4.288 -1.597 1.00 64.19 71 ALA A CA 1
ATOM 579 C C . ALA A 1 71 ? -9.975 -5.733 -1.473 1.00 64.19 71 ALA A C 1
ATOM 581 O O . ALA A 1 71 ? -8.976 -6.088 -2.094 1.00 64.19 71 ALA A O 1
ATOM 582 N N . THR A 1 72 ? -10.648 -6.547 -0.661 1.00 57.00 72 THR A N 1
ATOM 583 C CA . THR A 1 72 ? -10.331 -7.960 -0.473 1.00 57.00 72 THR A CA 1
ATOM 584 C C . THR A 1 72 ? -10.725 -8.707 -1.746 1.00 5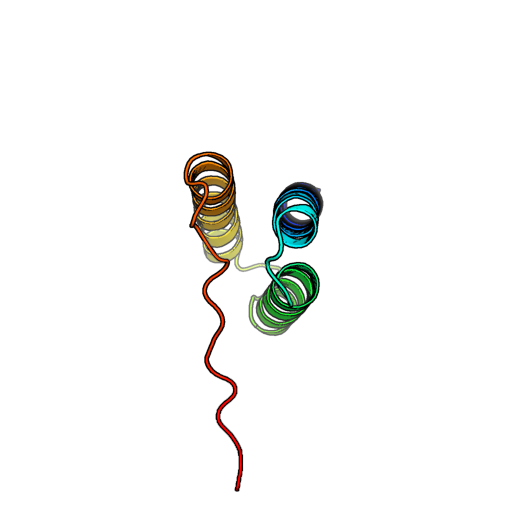7.00 72 THR A C 1
ATOM 586 O O . THR A 1 72 ? -11.916 -8.735 -2.072 1.00 57.00 72 THR A O 1
ATOM 589 N N . PRO A 1 73 ? -9.799 -9.333 -2.495 1.00 49.94 73 PRO A N 1
ATOM 590 C CA . PRO A 1 73 ? -10.199 -10.361 -3.434 1.00 49.94 73 PRO A CA 1
ATOM 591 C C . PRO A 1 73 ? -10.867 -11.453 -2.604 1.00 49.94 73 PRO A C 1
ATOM 593 O O . PRO A 1 73 ? -10.260 -12.016 -1.692 1.00 49.94 73 PRO A O 1
ATOM 596 N N . ARG A 1 74 ? -12.154 -11.688 -2.875 1.00 47.72 74 ARG A N 1
ATOM 597 C CA . ARG A 1 74 ? -12.915 -12.814 -2.332 1.00 47.72 74 ARG A CA 1
ATOM 598 C C . ARG A 1 74 ? -12.010 -14.039 -2.464 1.00 47.72 74 ARG A C 1
ATOM 600 O O . ARG A 1 74 ? -11.612 -14.349 -3.586 1.00 47.72 74 ARG A O 1
ATOM 607 N N . ARG A 1 75 ? -11.628 -14.680 -1.350 1.00 47.84 75 ARG A N 1
ATOM 608 C CA . ARG A 1 75 ? -10.964 -15.989 -1.403 1.00 47.84 75 ARG A CA 1
ATOM 609 C C . ARG A 1 75 ? -11.856 -16.853 -2.287 1.00 47.84 75 ARG A C 1
ATOM 611 O O . ARG A 1 75 ? -12.985 -17.145 -1.901 1.00 47.84 75 ARG A O 1
ATOM 618 N N . ALA A 1 76 ? -11.406 -17.163 -3.499 1.00 46.75 76 ALA A N 1
ATOM 619 C CA . ALA A 1 76 ? -12.035 -18.206 -4.278 1.00 46.75 76 ALA A CA 1
ATOM 620 C C . ALA A 1 76 ? -11.809 -19.474 -3.459 1.00 46.75 76 ALA A C 1
ATOM 622 O O . ALA A 1 76 ? -10.672 -19.919 -3.300 1.00 46.75 76 ALA A O 1
ATOM 623 N N . SER A 1 77 ? -12.872 -19.965 -2.828 1.00 40.66 77 SER A N 1
ATOM 624 C CA . SER A 1 77 ? -12.889 -21.290 -2.235 1.00 40.66 77 SER A CA 1
ATOM 625 C C . SER A 1 77 ? -12.587 -22.267 -3.364 1.00 40.66 77 SER A C 1
ATOM 627 O O . SER A 1 77 ? -13.418 -22.461 -4.247 1.00 40.66 77 SER A O 1
ATOM 629 N N . LEU A 1 78 ? -11.374 -22.810 -3.381 1.00 44.31 78 LEU A N 1
ATOM 630 C CA . LEU A 1 78 ? -11.053 -23.992 -4.164 1.00 44.31 78 LEU A CA 1
ATOM 631 C C . LEU A 1 78 ? -11.705 -25.172 -3.432 1.00 44.31 78 LEU A C 1
ATOM 633 O O . LEU A 1 78 ? -11.153 -25.667 -2.451 1.00 44.31 78 LEU A O 1
ATOM 637 N N . THR A 1 79 ? -12.932 -25.510 -3.830 1.00 42.94 79 THR A N 1
ATOM 638 C CA . THR A 1 79 ? -13.470 -26.878 -3.724 1.00 42.94 79 THR A CA 1
ATOM 639 C C . THR A 1 79 ? -12.864 -27.748 -4.805 1.00 42.94 79 THR A C 1
ATOM 641 O O . THR A 1 79 ? -12.746 -27.226 -5.938 1.00 42.94 79 THR A O 1
#

Radius of gyration: 13.34 Å; chains: 1; bounding box: 30×37×31 Å

Organism: NCBI:txid157072

pLDDT: mean 86.48, std 15.54, range [40.66, 97.81]

Secondary structure (DSSP, 8-state):
-HHHHHHHHHHHHHHHHHTTT--SHHHHHHHHHHHHHHHS-TT-HHHHHHHHHHHHHHHHHHHH-TT------------